Protein AF-A0A453DS49-F1 (afdb_monomer)

Organism: Aegilops tauschii subsp. strangulata (NCBI:txid200361)

Secondary structure (DSSP, 8-state):
--SSSSS----EEEE-TTSEEEEEEETT--EEEEEETTS-EEEEEEEEETTTEEEEEEEEE-SS--SS--EEEEEEEEPPPPPGGGTTS----EEEEEEEPPEES-GGGS-GGGSSS-EEE-GGG-EE-SSTTS--EEEEEEEEEEEPP---TT--

Structure (mmCIF, N/CA/C/O backbone):
data_AF-A0A453DS49-F1
#
_entry.id   AF-A0A453DS49-F1
#
loop_
_atom_site.group_PDB
_atom_site.id
_atom_site.type_symbol
_atom_site.label_atom_id
_atom_site.label_alt_id
_atom_site.label_comp_id
_atom_site.label_asym_id
_atom_site.label_entity_id
_atom_site.label_seq_id
_atom_site.pdbx_PDB_ins_code
_atom_site.Cartn_x
_atom_site.Cartn_y
_atom_site.Cartn_z
_atom_site.occupancy
_atom_site.B_iso_or_equiv
_atom_site.auth_seq_id
_atom_site.auth_comp_id
_atom_site.auth_asym_id
_atom_site.auth_atom_id
_atom_site.pdbx_PDB_model_num
ATOM 1 N N . ALA A 1 1 ? -0.667 -11.333 26.145 1.00 47.50 1 ALA A N 1
ATOM 2 C CA . ALA A 1 1 ? 0.227 -10.743 25.125 1.00 47.50 1 ALA A CA 1
ATOM 3 C C . ALA A 1 1 ? 1.058 -11.823 24.413 1.00 47.50 1 ALA A C 1
ATOM 5 O O . ALA A 1 1 ? 2.264 -11.692 24.276 1.00 47.50 1 ALA A O 1
ATOM 6 N N . GLY A 1 2 ? 0.420 -12.893 23.931 1.00 48.84 2 GLY A N 1
ATOM 7 C CA . GLY A 1 2 ? 1.109 -14.020 23.304 1.00 48.84 2 GLY A CA 1
ATOM 8 C C . GLY A 1 2 ? 0.184 -14.675 22.294 1.00 48.84 2 GLY A C 1
ATOM 9 O O . GLY A 1 2 ? -0.703 -15.418 22.679 1.00 48.84 2 GLY A O 1
ATOM 10 N N . HIS A 1 3 ? 0.344 -14.283 21.032 1.00 47.56 3 HIS A N 1
ATOM 11 C CA . HIS A 1 3 ? -0.147 -14.997 19.842 1.00 47.56 3 HIS A CA 1
ATOM 12 C C . HIS A 1 3 ? 0.492 -14.476 18.540 1.00 47.56 3 HIS A C 1
ATOM 14 O O . HIS A 1 3 ? 0.224 -15.008 17.470 1.00 47.56 3 HIS A O 1
ATOM 20 N N . ILE A 1 4 ? 1.352 -13.449 18.608 1.00 48.62 4 ILE A N 1
ATOM 21 C CA . ILE A 1 4 ? 1.878 -12.754 17.421 1.00 48.62 4 ILE A CA 1
ATOM 22 C C . ILE A 1 4 ? 3.278 -13.262 17.019 1.00 48.62 4 ILE A C 1
ATOM 24 O O . ILE A 1 4 ? 3.780 -12.887 15.971 1.00 48.62 4 ILE A O 1
ATOM 28 N N . ASN A 1 5 ? 3.916 -14.136 17.809 1.00 40.22 5 ASN A N 1
ATOM 29 C CA . ASN A 1 5 ? 5.354 -14.400 17.664 1.00 40.22 5 ASN A CA 1
ATOM 30 C C . ASN A 1 5 ? 5.736 -15.788 17.123 1.00 40.22 5 ASN A C 1
ATOM 32 O O . ASN A 1 5 ? 6.823 -16.271 17.427 1.00 40.22 5 ASN A O 1
ATOM 36 N N . THR A 1 6 ? 4.866 -16.474 16.368 1.00 42.22 6 THR A N 1
ATOM 37 C CA . THR A 1 6 ? 5.228 -17.828 15.882 1.00 42.22 6 THR A CA 1
ATOM 38 C C . THR A 1 6 ? 4.785 -18.189 14.459 1.00 42.22 6 THR A C 1
ATOM 40 O O . THR A 1 6 ? 5.121 -19.279 14.023 1.00 42.22 6 THR A O 1
ATOM 43 N N . VAL A 1 7 ? 4.118 -17.322 13.672 1.00 45.00 7 VAL A N 1
ATOM 44 C CA . VAL A 1 7 ? 3.776 -17.703 12.271 1.00 45.00 7 VAL A CA 1
ATOM 45 C C . VAL A 1 7 ? 3.962 -16.609 11.202 1.00 45.00 7 VAL A C 1
ATOM 47 O O . VAL A 1 7 ? 4.132 -16.959 10.039 1.00 45.00 7 VAL A O 1
ATOM 50 N N . HIS A 1 8 ? 4.041 -15.306 11.512 1.00 49.62 8 HIS A N 1
ATOM 51 C CA . HIS A 1 8 ? 4.175 -14.283 10.454 1.00 49.62 8 HIS A CA 1
ATOM 52 C C . HIS A 1 8 ? 5.058 -13.090 10.856 1.00 49.62 8 HIS A C 1
ATOM 54 O O . HIS A 1 8 ? 4.549 -12.045 11.258 1.00 49.62 8 HIS A O 1
ATOM 60 N N . SER A 1 9 ? 6.379 -13.212 10.706 1.00 60.78 9 SER A N 1
ATOM 61 C CA . SER A 1 9 ? 7.308 -12.075 10.805 1.00 60.78 9 SER A CA 1
ATOM 62 C C . SER A 1 9 ? 7.160 -11.156 9.585 1.00 60.78 9 SER A C 1
ATOM 64 O O . SER A 1 9 ? 7.991 -11.169 8.681 1.00 60.78 9 SER A O 1
ATOM 66 N N . ALA A 1 10 ? 6.074 -10.383 9.515 1.00 74.19 10 ALA A N 1
ATOM 67 C CA . ALA A 1 10 ? 5.987 -9.276 8.570 1.00 74.19 10 ALA A CA 1
ATOM 68 C C . ALA A 1 10 ? 6.914 -8.146 9.057 1.00 74.19 10 ALA A C 1
ATOM 70 O O . ALA A 1 10 ? 6.871 -7.813 10.247 1.00 74.19 10 ALA A O 1
ATOM 71 N N . PRO A 1 11 ? 7.746 -7.546 8.186 1.00 87.06 11 PRO A N 1
ATOM 72 C CA . PRO A 1 11 ? 8.579 -6.414 8.572 1.00 87.06 11 PRO A CA 1
ATOM 73 C C . PRO A 1 11 ? 7.730 -5.277 9.156 1.00 87.06 11 PRO A C 1
ATOM 75 O O . PRO A 1 11 ? 6.579 -5.083 8.757 1.00 87.06 11 PRO A O 1
ATOM 78 N N . LEU A 1 12 ? 8.298 -4.526 10.100 1.00 90.38 12 LEU A N 1
ATOM 79 C CA . LEU A 1 12 ? 7.640 -3.404 10.769 1.00 90.38 12 LEU A CA 1
ATOM 80 C C . LEU A 1 12 ? 8.382 -2.101 10.461 1.00 90.38 12 LEU A C 1
ATOM 82 O O . LEU A 1 12 ? 9.606 -2.037 10.575 1.00 90.38 12 LEU A O 1
ATOM 86 N N . ARG A 1 13 ? 7.643 -1.040 10.132 1.00 94.12 13 ARG A N 1
ATOM 87 C CA . ARG A 1 13 ? 8.186 0.300 9.891 1.00 94.12 13 ARG A CA 1
ATOM 88 C C . ARG A 1 13 ? 7.359 1.360 10.610 1.00 94.12 13 ARG A C 1
ATOM 90 O O . ARG A 1 13 ? 6.155 1.455 10.409 1.00 94.12 13 ARG A O 1
ATOM 97 N N . ALA A 1 14 ? 8.003 2.187 11.427 1.00 94.88 14 ALA A N 1
ATOM 98 C CA . ALA A 1 14 ? 7.342 3.347 12.019 1.00 94.88 14 ALA A CA 1
ATOM 99 C C . ALA A 1 14 ? 7.103 4.441 10.963 1.00 94.88 14 ALA A C 1
ATOM 101 O O . ALA A 1 14 ? 7.965 4.679 10.114 1.00 94.88 14 ALA A O 1
ATOM 102 N N . VAL A 1 15 ? 5.954 5.114 11.034 1.00 95.31 15 VAL A N 1
ATOM 103 C CA . VAL A 1 15 ? 5.580 6.239 10.166 1.00 95.31 15 VAL A CA 1
ATOM 104 C C . VAL A 1 15 ? 5.022 7.395 10.995 1.00 95.31 15 VAL A C 1
ATOM 106 O O . VAL A 1 15 ? 4.368 7.189 12.016 1.00 95.31 15 VAL A O 1
ATOM 109 N N . GLN A 1 16 ? 5.280 8.622 10.547 1.00 96.19 16 GLN A N 1
ATOM 110 C CA . GLN A 1 16 ? 4.732 9.841 11.145 1.00 96.19 16 GLN A CA 1
ATOM 111 C C . GLN A 1 16 ? 3.602 10.366 10.267 1.00 96.19 16 GLN A C 1
ATOM 113 O O . GLN A 1 16 ? 3.746 10.428 9.043 1.00 96.19 16 GLN A O 1
ATOM 118 N N . TYR A 1 17 ? 2.490 10.762 10.882 1.00 95.69 17 TYR A N 1
ATOM 119 C CA . TYR A 1 17 ? 1.369 11.309 10.126 1.00 95.69 17 TYR A CA 1
ATOM 120 C C . TYR A 1 17 ? 1.736 12.637 9.458 1.00 95.69 17 TYR A C 1
ATOM 122 O O . TYR A 1 17 ? 2.497 13.434 10.001 1.00 95.69 17 TYR A O 1
ATOM 130 N N . GLY A 1 18 ? 1.217 12.864 8.253 1.00 95.81 18 GLY A N 1
ATOM 131 C CA . GLY A 1 18 ? 1.495 14.056 7.448 1.00 95.81 18 GLY A CA 1
ATOM 132 C C . GLY A 1 18 ? 2.889 14.114 6.823 1.00 95.81 18 GLY A C 1
ATOM 133 O O . GLY A 1 18 ? 3.146 14.986 5.992 1.00 95.81 18 GLY A O 1
ATOM 134 N N . LYS A 1 19 ? 3.780 13.171 7.155 1.00 97.12 19 LYS A N 1
ATOM 135 C CA . LYS A 1 19 ? 5.124 13.078 6.586 1.00 97.12 19 LYS A CA 1
ATOM 136 C C . LYS A 1 19 ? 5.196 11.983 5.527 1.00 97.12 19 LYS A C 1
ATOM 138 O O . LYS A 1 19 ? 4.645 10.896 5.685 1.00 97.12 19 LYS A O 1
ATOM 143 N N . VAL A 1 20 ? 5.917 12.271 4.448 1.00 97.50 20 VAL A N 1
ATOM 144 C CA . VAL A 1 20 ? 6.203 11.286 3.402 1.00 97.50 20 VAL A CA 1
ATOM 145 C C . VAL A 1 20 ? 7.261 10.304 3.897 1.00 97.50 20 VAL A C 1
ATOM 147 O O . VAL A 1 20 ? 8.306 10.710 4.405 1.00 97.50 20 VAL A O 1
ATOM 150 N N . SER A 1 21 ? 6.993 9.014 3.727 1.00 96.06 21 SER A N 1
ATOM 151 C CA . SER A 1 21 ? 7.953 7.930 3.914 1.00 96.06 21 SER A CA 1
ATOM 152 C C . SER A 1 21 ? 8.281 7.311 2.560 1.00 96.06 21 SER A C 1
ATOM 154 O O . SER A 1 21 ? 7.377 7.004 1.786 1.00 96.06 21 SER A O 1
ATOM 156 N N . GLN A 1 22 ? 9.569 7.121 2.287 1.00 95.19 22 GLN A N 1
ATOM 157 C CA . GLN A 1 22 ? 10.051 6.375 1.125 1.00 95.19 22 GLN A CA 1
ATOM 158 C C . GLN A 1 22 ? 10.334 4.931 1.533 1.00 95.19 22 GLN A C 1
ATOM 160 O O . GLN A 1 22 ? 10.995 4.690 2.548 1.00 95.19 22 GLN A O 1
ATOM 165 N N . LEU A 1 23 ? 9.810 3.983 0.761 1.00 94.19 23 LEU A N 1
ATOM 166 C CA . LEU A 1 23 ? 9.897 2.549 1.011 1.00 94.19 23 LEU A CA 1
ATOM 167 C C . LEU A 1 23 ? 10.342 1.834 -0.266 1.00 94.19 23 LEU A C 1
ATOM 169 O O . LEU A 1 23 ? 9.880 2.169 -1.351 1.00 94.19 23 LEU A O 1
ATOM 173 N N . GLN A 1 24 ? 11.197 0.826 -0.118 1.00 92.69 24 GLN A N 1
ATOM 174 C CA . GLN A 1 24 ? 11.480 -0.146 -1.173 1.00 92.69 24 GLN A CA 1
ATOM 175 C C . GLN A 1 24 ? 10.743 -1.429 -0.812 1.00 92.69 24 GLN A C 1
ATOM 177 O O . GLN A 1 24 ? 11.029 -2.037 0.222 1.00 92.69 24 GLN A O 1
ATOM 182 N N . LEU A 1 25 ? 9.723 -1.778 -1.594 1.00 91.56 25 LEU A N 1
ATOM 183 C CA . LEU A 1 25 ? 8.855 -2.915 -1.297 1.00 91.56 25 LEU A CA 1
ATOM 184 C C . LEU A 1 25 ? 9.127 -4.043 -2.289 1.00 91.56 25 LEU A C 1
ATOM 186 O O . LEU A 1 25 ? 8.782 -3.889 -3.461 1.00 91.56 25 LEU A O 1
ATOM 190 N N . PRO A 1 26 ? 9.694 -5.178 -1.855 1.00 89.69 26 PRO A N 1
ATOM 191 C CA . PRO A 1 26 ? 9.874 -6.320 -2.738 1.00 89.69 26 PRO A CA 1
ATOM 192 C C . PRO A 1 26 ? 8.522 -6.826 -3.229 1.00 89.69 26 PRO A C 1
ATOM 194 O O . PRO A 1 26 ? 7.637 -7.108 -2.422 1.00 89.69 26 PRO A O 1
ATOM 197 N N . VAL A 1 27 ? 8.372 -7.012 -4.540 1.00 87.50 27 VAL A N 1
ATOM 198 C CA . VAL A 1 27 ? 7.151 -7.594 -5.125 1.00 87.50 27 VAL A CA 1
ATOM 199 C C . VAL A 1 27 ? 6.935 -9.029 -4.619 1.00 87.50 27 VAL A C 1
ATOM 201 O O . VAL A 1 27 ? 5.801 -9.480 -4.487 1.00 87.50 27 VAL A O 1
ATOM 204 N N . SER A 1 28 ? 8.017 -9.729 -4.261 1.00 80.31 28 SER A N 1
ATOM 205 C CA . SER A 1 28 ? 7.992 -11.066 -3.656 1.00 80.31 28 SER A CA 1
ATOM 206 C C . SER A 1 28 ? 7.615 -11.081 -2.170 1.00 80.31 28 SER A C 1
ATOM 208 O O . SER A 1 28 ? 7.286 -12.143 -1.644 1.00 80.31 28 SER A O 1
ATOM 210 N N . THR A 1 29 ? 7.684 -9.940 -1.476 1.00 78.06 29 THR A N 1
ATOM 211 C CA . THR A 1 29 ? 7.358 -9.828 -0.048 1.00 78.06 29 THR A CA 1
ATOM 212 C C . THR A 1 29 ? 6.018 -9.117 0.086 1.00 78.06 29 THR A C 1
ATOM 214 O O . THR A 1 29 ? 5.958 -7.889 0.079 1.00 78.06 29 THR A O 1
ATOM 217 N N . PRO A 1 30 ? 4.913 -9.858 0.249 1.00 81.69 30 PRO A N 1
ATOM 218 C CA . PRO A 1 30 ? 3.590 -9.309 -0.018 1.00 81.69 30 PRO A CA 1
ATOM 219 C C . PRO A 1 30 ? 3.091 -8.335 1.052 1.00 81.69 30 PRO A C 1
ATOM 221 O O . PRO A 1 30 ? 1.997 -7.797 0.904 1.00 81.69 30 PRO A O 1
ATOM 224 N N . ARG A 1 31 ? 3.794 -8.172 2.183 1.00 90.12 31 ARG A N 1
ATOM 225 C CA . ARG A 1 31 ? 3.256 -7.497 3.374 1.00 90.12 31 ARG A CA 1
ATOM 226 C C . ARG A 1 31 ? 4.318 -6.719 4.139 1.00 90.12 31 ARG A C 1
ATOM 228 O O . ARG A 1 31 ? 5.380 -7.253 4.444 1.00 90.12 31 ARG A O 1
ATOM 235 N N . LEU A 1 32 ? 3.964 -5.498 4.531 1.00 92.94 32 LEU A N 1
ATOM 236 C CA . LEU A 1 32 ? 4.723 -4.630 5.428 1.00 92.94 32 LEU A CA 1
ATOM 237 C C . LEU A 1 32 ? 3.763 -4.010 6.448 1.00 92.94 32 LEU A C 1
ATOM 239 O O . LEU A 1 32 ? 2.717 -3.469 6.090 1.00 92.94 32 LEU A O 1
ATOM 243 N N . VAL A 1 33 ? 4.122 -4.070 7.727 1.00 94.56 33 VAL A N 1
ATOM 244 C CA . VAL A 1 33 ? 3.359 -3.426 8.796 1.00 94.56 33 VAL A CA 1
ATOM 245 C C . VAL A 1 33 ? 3.891 -2.014 9.004 1.00 94.56 33 VAL A C 1
ATOM 247 O O . VAL A 1 33 ? 5.084 -1.824 9.239 1.00 94.56 33 VAL A O 1
ATOM 250 N N . LEU A 1 34 ? 3.007 -1.020 8.953 1.00 95.81 34 LEU A N 1
ATOM 251 C CA . LEU A 1 34 ? 3.320 0.360 9.309 1.00 95.81 34 LEU A CA 1
ATOM 252 C C . LEU A 1 34 ? 2.728 0.688 10.681 1.00 95.81 34 LEU A C 1
ATOM 254 O O . LEU A 1 34 ? 1.544 0.441 10.926 1.00 95.81 34 LEU A O 1
ATOM 258 N N . LEU A 1 35 ? 3.543 1.256 11.566 1.00 95.50 35 LEU A N 1
ATOM 259 C CA . LEU A 1 35 ? 3.136 1.683 12.902 1.00 95.50 35 LEU A CA 1
ATOM 260 C C . LEU A 1 35 ? 3.106 3.210 12.967 1.00 95.50 35 LEU A C 1
ATOM 262 O O . LEU A 1 35 ? 4.150 3.854 12.870 1.00 95.50 35 LEU A O 1
ATOM 266 N N . GLY A 1 36 ? 1.912 3.778 13.116 1.00 93.69 36 GLY A N 1
ATOM 267 C CA . GLY A 1 36 ? 1.735 5.205 13.367 1.00 93.69 36 GLY A CA 1
ATOM 268 C C . GLY A 1 36 ? 2.194 5.604 14.771 1.00 93.69 36 GLY A C 1
ATOM 269 O O . GLY A 1 36 ? 2.232 4.774 15.680 1.00 93.69 36 GLY A O 1
ATOM 270 N N . ASP A 1 37 ? 2.486 6.891 14.957 1.00 91.12 37 ASP A N 1
ATOM 271 C CA . ASP A 1 37 ? 2.928 7.462 16.242 1.00 91.12 37 ASP A CA 1
ATOM 272 C C . ASP A 1 37 ? 1.940 7.280 17.413 1.00 91.12 37 ASP A C 1
ATOM 274 O O . ASP A 1 37 ? 2.339 7.307 18.573 1.00 91.12 37 ASP A O 1
ATOM 278 N N . ASP A 1 38 ? 0.664 7.028 17.122 1.00 90.00 38 ASP A N 1
ATOM 279 C CA . ASP A 1 38 ? -0.410 6.758 18.081 1.00 90.00 38 ASP A CA 1
ATOM 280 C C . ASP A 1 38 ? -0.701 5.252 18.243 1.00 90.00 38 ASP A C 1
ATOM 282 O O . ASP A 1 38 ? -1.803 4.859 18.639 1.00 90.00 38 ASP A O 1
ATOM 286 N N . ASN A 1 39 ? 0.275 4.399 17.911 1.00 88.19 39 ASN A N 1
ATOM 287 C CA . ASN A 1 39 ? 0.193 2.934 17.931 1.00 88.19 39 ASN A CA 1
ATOM 288 C C . ASN A 1 39 ? -0.891 2.338 17.018 1.00 88.19 39 ASN A C 1
ATOM 290 O O . ASN A 1 39 ? -1.332 1.199 17.209 1.00 88.19 39 ASN A O 1
ATOM 294 N N . ARG A 1 40 ? -1.345 3.082 16.005 1.00 91.81 40 ARG A N 1
ATOM 295 C CA . ARG A 1 40 ? -2.232 2.529 14.977 1.00 91.81 40 ARG A CA 1
ATOM 296 C C . ARG A 1 40 ? -1.430 1.695 13.998 1.00 91.81 40 ARG A C 1
ATOM 298 O O . ARG A 1 40 ? -0.358 2.088 13.549 1.00 91.81 40 ARG A O 1
ATOM 305 N N . VAL A 1 41 ? -1.998 0.549 13.656 1.00 93.44 41 VAL A N 1
ATOM 306 C CA . VAL A 1 41 ? -1.373 -0.418 12.766 1.00 93.44 41 VAL A CA 1
ATOM 307 C C . VAL A 1 41 ? -2.022 -0.323 11.396 1.00 93.44 41 VAL A C 1
ATOM 309 O O . VAL A 1 41 ? -3.248 -0.391 11.265 1.00 93.44 41 VAL A O 1
ATOM 312 N N . PHE A 1 42 ? -1.192 -0.194 10.372 1.00 95.12 42 PHE A N 1
ATOM 313 C CA . PHE A 1 42 ? -1.598 -0.284 8.981 1.00 95.12 42 PHE A CA 1
ATOM 314 C C . PHE A 1 42 ? -0.888 -1.466 8.338 1.00 95.12 42 PHE A C 1
ATOM 316 O O . PHE A 1 42 ? 0.294 -1.697 8.589 1.00 95.12 42 PHE A O 1
ATOM 323 N N . LEU A 1 43 ? -1.611 -2.222 7.523 1.00 95.00 43 LEU A N 1
ATOM 324 C CA . LEU A 1 43 ? -1.024 -3.274 6.713 1.00 95.00 43 LEU A CA 1
ATOM 325 C C . LEU A 1 43 ? -0.935 -2.766 5.283 1.00 95.00 43 LEU A C 1
ATOM 327 O O . LEU A 1 43 ? -1.961 -2.527 4.650 1.00 95.00 43 LEU A O 1
ATOM 331 N N . LEU A 1 44 ? 0.293 -2.594 4.812 1.00 95.50 44 LEU A N 1
ATOM 332 C CA . LEU A 1 44 ? 0.602 -2.351 3.416 1.00 95.50 44 LEU A CA 1
ATOM 333 C C . LEU A 1 44 ? 0.785 -3.711 2.745 1.00 95.50 44 LEU A C 1
ATOM 335 O O . LEU A 1 44 ? 1.558 -4.540 3.234 1.00 95.50 44 LEU A O 1
ATOM 339 N N . THR A 1 45 ? 0.067 -3.948 1.654 1.00 94.12 45 THR A N 1
ATOM 340 C CA . THR A 1 45 ? 0.181 -5.185 0.886 1.00 94.12 45 THR A CA 1
ATOM 341 C C . THR A 1 45 ? 0.621 -4.900 -0.536 1.00 94.12 45 THR A C 1
ATOM 343 O O . THR A 1 45 ? 0.202 -3.911 -1.137 1.00 94.12 45 THR A O 1
ATOM 346 N N . VAL A 1 46 ? 1.490 -5.764 -1.050 1.00 93.12 46 VAL A N 1
ATOM 347 C CA . VAL A 1 46 ? 1.993 -5.732 -2.421 1.00 93.12 46 VAL A CA 1
ATOM 348 C C . VAL A 1 46 ? 1.610 -7.041 -3.089 1.00 93.12 46 VAL A C 1
ATOM 350 O O . VAL A 1 46 ? 1.739 -8.112 -2.496 1.00 93.12 46 VAL A O 1
ATOM 353 N N . GLY A 1 47 ? 1.114 -6.957 -4.316 1.00 90.06 47 GLY A N 1
ATOM 354 C CA . GLY A 1 47 ? 0.773 -8.119 -5.126 1.00 90.06 47 GLY A CA 1
ATOM 355 C C . GLY A 1 47 ? 1.179 -7.927 -6.578 1.00 90.06 47 GLY A C 1
ATOM 356 O O . GLY A 1 47 ? 1.418 -6.806 -7.024 1.00 90.06 47 GLY A O 1
ATOM 357 N N . ALA A 1 48 ? 1.243 -9.025 -7.325 1.00 87.44 48 ALA A N 1
ATOM 358 C CA . ALA A 1 48 ? 1.386 -8.971 -8.773 1.00 87.44 48 ALA A CA 1
ATOM 359 C C . ALA A 1 48 ? 0.057 -8.556 -9.424 1.00 87.44 48 ALA A C 1
ATOM 361 O O . ALA A 1 48 ? -1.014 -8.986 -8.997 1.00 87.44 48 ALA A O 1
ATOM 362 N N . LEU A 1 49 ? 0.135 -7.749 -10.480 1.00 85.94 49 LEU A N 1
ATOM 363 C CA . LEU A 1 49 ? -0.999 -7.313 -11.287 1.00 85.94 49 LEU A CA 1
ATOM 364 C C . LEU A 1 49 ? -0.706 -7.620 -12.762 1.00 85.94 49 LEU A C 1
ATOM 366 O O . LEU A 1 49 ? -0.114 -6.815 -13.475 1.00 85.94 49 LEU A O 1
ATOM 370 N N . GLY A 1 50 ? -1.098 -8.803 -13.237 1.00 82.38 50 GLY A N 1
ATOM 371 C CA . GLY A 1 50 ? -0.937 -9.180 -14.647 1.00 82.38 50 GLY A CA 1
ATOM 372 C C . GLY A 1 50 ? 0.518 -9.130 -15.142 1.00 82.38 50 GLY A C 1
ATOM 373 O O . GLY A 1 50 ? 1.418 -9.620 -14.467 1.00 82.38 50 GLY A O 1
ATOM 374 N N . ALA A 1 51 ? 0.739 -8.568 -16.337 1.00 81.50 51 ALA A N 1
ATOM 375 C CA . ALA A 1 51 ? 1.975 -8.614 -17.134 1.00 81.50 51 ALA A CA 1
ATOM 376 C C . ALA A 1 51 ? 3.200 -7.890 -16.517 1.00 81.50 51 ALA A C 1
ATOM 378 O O . ALA A 1 51 ? 3.754 -6.951 -17.091 1.00 81.50 51 ALA A O 1
ATOM 379 N N . GLY A 1 52 ? 3.647 -8.333 -15.342 1.00 79.62 52 GLY A N 1
ATOM 380 C CA . GLY A 1 52 ? 4.814 -7.800 -14.640 1.00 79.62 52 GLY A CA 1
ATOM 381 C C . GLY A 1 52 ? 4.588 -6.444 -13.970 1.00 79.62 52 GLY A C 1
ATOM 382 O O . GLY A 1 52 ? 5.562 -5.806 -13.582 1.00 79.62 52 GLY A O 1
ATOM 383 N N . ALA A 1 53 ? 3.340 -5.987 -13.851 1.00 90.31 53 ALA A N 1
ATOM 384 C CA . ALA A 1 53 ? 2.994 -4.858 -12.997 1.00 90.31 53 ALA A CA 1
ATOM 385 C C . ALA A 1 53 ? 2.748 -5.342 -11.560 1.00 90.31 53 ALA A C 1
ATOM 387 O O . ALA A 1 53 ? 2.535 -6.531 -11.306 1.00 90.31 53 ALA A O 1
ATOM 388 N N . ALA A 1 54 ? 2.783 -4.409 -10.620 1.00 94.38 54 ALA A N 1
ATOM 389 C CA . ALA A 1 54 ? 2.443 -4.650 -9.229 1.00 94.38 54 ALA A CA 1
ATOM 390 C C . ALA A 1 54 ? 1.208 -3.838 -8.833 1.00 94.38 54 ALA A C 1
ATOM 392 O O . ALA A 1 54 ? 0.781 -2.914 -9.526 1.00 94.38 54 ALA A O 1
ATOM 393 N N . VAL A 1 55 ? 0.636 -4.188 -7.694 1.00 95.56 55 VAL A N 1
ATOM 394 C CA . VAL A 1 55 ? -0.422 -3.437 -7.033 1.00 95.56 55 VAL A CA 1
ATOM 395 C C . VAL A 1 55 ? -0.045 -3.240 -5.575 1.00 95.56 55 VAL A C 1
ATOM 397 O O . VAL A 1 55 ? 0.496 -4.149 -4.944 1.00 95.56 55 VAL A O 1
ATOM 400 N N . VAL A 1 56 ? -0.324 -2.052 -5.045 1.00 96.69 56 VAL A N 1
ATOM 401 C CA . VAL A 1 56 ? -0.105 -1.725 -3.637 1.00 96.69 56 VAL A CA 1
ATOM 402 C C . VAL A 1 56 ? -1.404 -1.237 -3.014 1.00 96.69 56 VAL A C 1
ATOM 404 O O . VAL A 1 56 ? -2.020 -0.295 -3.510 1.00 96.69 56 VAL A O 1
ATOM 407 N N . SER A 1 57 ? -1.804 -1.836 -1.898 1.00 95.62 57 SER A N 1
ATOM 408 C CA . SER A 1 57 ? -2.954 -1.389 -1.111 1.00 95.62 57 SER A CA 1
ATOM 409 C C . SER A 1 57 ? -2.581 -1.226 0.359 1.00 95.62 57 SER A C 1
ATOM 411 O O . SER A 1 57 ? -1.622 -1.829 0.845 1.00 95.62 57 SER A O 1
ATOM 413 N N . VAL A 1 58 ? -3.336 -0.399 1.083 1.00 95.69 58 VAL A N 1
ATOM 414 C CA . VAL A 1 58 ? -3.152 -0.212 2.524 1.00 95.69 58 VAL A CA 1
ATOM 415 C C . VAL A 1 58 ? -4.487 -0.186 3.248 1.00 95.69 58 VAL A C 1
ATOM 417 O O . VAL A 1 58 ? -5.435 0.480 2.833 1.00 95.69 58 VAL A O 1
ATOM 420 N N . VAL A 1 59 ? -4.531 -0.878 4.383 1.00 94.00 59 VAL A N 1
ATOM 421 C CA . VAL A 1 59 ? -5.689 -0.930 5.277 1.00 94.00 59 VAL A CA 1
ATOM 422 C C . VAL A 1 59 ? -5.272 -0.652 6.715 1.00 94.00 59 VAL A C 1
ATOM 424 O O . VAL A 1 59 ? -4.156 -0.951 7.133 1.00 94.00 59 VAL A O 1
ATOM 427 N N . CYS A 1 60 ? -6.181 -0.089 7.506 1.00 93.75 60 CYS A N 1
ATOM 428 C CA . CYS A 1 60 ? -5.987 0.111 8.937 1.00 93.75 60 CYS A CA 1
ATOM 429 C C . CYS A 1 60 ? -6.469 -1.135 9.689 1.00 93.75 60 CYS A C 1
ATOM 431 O O . CYS A 1 60 ? -7.667 -1.437 9.704 1.00 93.75 60 CYS A O 1
ATOM 433 N N . ALA A 1 61 ? -5.542 -1.842 10.333 1.00 90.19 61 ALA A N 1
ATOM 434 C CA . ALA A 1 61 ? -5.840 -3.018 11.136 1.00 90.19 61 ALA A CA 1
ATOM 435 C C . ALA A 1 61 ? -6.551 -2.599 12.430 1.00 90.19 61 ALA A C 1
ATOM 437 O O . ALA A 1 61 ? -6.023 -1.821 13.232 1.00 90.19 61 ALA A O 1
ATOM 438 N N . ARG A 1 62 ? -7.769 -3.099 12.648 1.00 84.88 62 ARG A N 1
ATOM 439 C CA . ARG A 1 62 ? -8.568 -2.805 13.844 1.00 84.88 62 ARG A CA 1
ATOM 440 C C . ARG A 1 62 ? -9.373 -4.019 14.274 1.00 84.88 62 ARG A C 1
ATOM 442 O O . ARG A 1 62 ? -9.963 -4.685 13.441 1.00 84.88 62 ARG A O 1
ATOM 449 N N . ALA A 1 63 ? -9.514 -4.226 15.583 1.00 76.19 63 ALA A N 1
ATOM 450 C CA . ALA A 1 63 ? -10.339 -5.309 16.131 1.00 76.19 63 ALA A CA 1
ATOM 451 C C . ALA A 1 63 ? -11.816 -5.250 15.686 1.00 76.19 63 ALA A C 1
ATOM 453 O O . ALA A 1 63 ? -12.491 -6.272 15.644 1.00 76.19 63 ALA A O 1
ATOM 454 N N . ARG A 1 64 ? -12.325 -4.058 15.347 1.00 72.88 64 ARG A N 1
ATOM 455 C CA . ARG A 1 64 ? -13.653 -3.865 14.753 1.00 72.88 64 ARG A CA 1
ATOM 456 C C . ARG A 1 64 ? -13.543 -2.978 13.522 1.00 72.88 64 ARG A C 1
ATOM 458 O O . ARG A 1 64 ? -12.896 -1.927 13.573 1.00 72.88 64 ARG A O 1
ATOM 465 N N . ALA A 1 65 ? -14.193 -3.386 12.435 1.00 62.72 65 ALA A N 1
ATOM 466 C CA . ALA A 1 65 ? -14.317 -2.563 11.243 1.00 62.72 65 ALA A CA 1
ATOM 467 C C . ALA A 1 65 ? -15.136 -1.307 11.586 1.00 62.72 65 ALA A C 1
ATOM 469 O O . ALA A 1 65 ? -16.328 -1.380 11.866 1.00 62.72 65 ALA A O 1
ATOM 470 N N . ALA A 1 66 ? -14.477 -0.148 11.629 1.00 68.19 66 ALA A N 1
ATOM 471 C CA . ALA A 1 66 ? -15.166 1.131 11.749 1.00 68.19 66 ALA A CA 1
ATOM 472 C C . ALA A 1 66 ? -15.704 1.539 10.374 1.00 68.19 66 ALA A C 1
ATOM 474 O O . ALA A 1 66 ? -14.966 1.464 9.386 1.00 68.19 66 ALA A O 1
ATOM 475 N N . THR A 1 67 ? -16.956 1.996 10.340 1.00 67.25 67 THR A N 1
ATOM 476 C CA . THR A 1 67 ? -17.660 2.430 9.124 1.00 67.25 67 THR A CA 1
ATOM 477 C C . THR A 1 67 ? -17.119 3.746 8.571 1.00 67.25 67 THR A C 1
ATOM 479 O O . THR A 1 67 ? -17.096 3.931 7.359 1.00 67.25 67 THR A O 1
ATOM 482 N N . ARG A 1 68 ? -16.627 4.642 9.440 1.00 73.38 68 ARG A N 1
ATOM 483 C CA . ARG A 1 68 ? -16.030 5.922 9.033 1.00 73.38 68 ARG A CA 1
ATOM 484 C C . ARG A 1 68 ? -14.501 5.814 8.931 1.00 73.38 68 ARG A C 1
ATOM 486 O O . ARG A 1 68 ? -13.858 5.454 9.929 1.00 73.38 68 ARG A O 1
ATOM 493 N N . PRO A 1 69 ? -13.897 6.137 7.770 1.00 76.62 69 PRO A N 1
ATOM 494 C CA . PRO A 1 69 ? -12.452 6.285 7.656 1.00 76.62 69 PRO A CA 1
ATOM 495 C C . PRO A 1 69 ? -11.942 7.326 8.657 1.00 76.62 69 PRO A C 1
ATOM 497 O O . PRO A 1 69 ? -12.603 8.327 8.921 1.00 76.62 69 PRO A O 1
ATOM 500 N N . ARG A 1 70 ? -10.764 7.079 9.234 1.00 87.00 70 ARG A N 1
ATOM 501 C CA . ARG A 1 70 ? -10.083 8.017 10.155 1.00 87.00 70 ARG A CA 1
ATOM 502 C C . ARG A 1 70 ? -8.778 8.559 9.581 1.00 87.00 70 ARG A C 1
ATOM 504 O O . ARG A 1 70 ? -8.143 9.408 10.193 1.00 87.00 70 ARG A O 1
ATOM 511 N N . PHE A 1 71 ? -8.376 8.020 8.439 1.00 93.62 71 PHE A N 1
ATOM 512 C CA . PHE A 1 71 ? -7.097 8.285 7.819 1.00 93.62 71 PHE A CA 1
ATOM 513 C C . PHE A 1 71 ? -7.279 8.341 6.313 1.00 93.62 71 PHE A C 1
ATOM 515 O O . PHE A 1 71 ? -8.094 7.594 5.759 1.00 93.62 71 PHE A O 1
ATOM 522 N N . THR A 1 72 ? -6.485 9.180 5.670 1.00 96.38 72 THR A N 1
ATOM 523 C CA . THR A 1 72 ? -6.267 9.148 4.226 1.00 96.38 72 THR A CA 1
ATOM 524 C C . THR A 1 72 ? -4.851 8.686 3.945 1.00 96.38 72 THR A C 1
ATOM 526 O O . THR A 1 72 ? -3.968 8.762 4.804 1.00 96.38 72 THR A O 1
ATOM 529 N N . CYS A 1 73 ? -4.649 8.149 2.751 1.00 97.25 73 CYS A N 1
ATOM 530 C CA . CYS A 1 73 ? -3.348 7.748 2.273 1.00 97.25 73 CYS A CA 1
ATOM 531 C C . CYS A 1 73 ? -3.134 8.263 0.864 1.00 97.25 73 CYS A C 1
ATOM 533 O O . CYS A 1 73 ? -3.936 7.988 -0.029 1.00 97.25 73 CYS A O 1
ATOM 535 N N . LYS A 1 74 ? -2.007 8.942 0.680 1.00 98.38 74 LYS A N 1
ATOM 536 C CA . LYS A 1 74 ? -1.464 9.263 -0.627 1.00 98.38 74 LYS A CA 1
ATOM 537 C C . LYS A 1 74 ? -0.285 8.342 -0.888 1.00 98.38 74 LYS A C 1
ATOM 539 O O . LYS A 1 74 ? 0.660 8.316 -0.096 1.00 98.38 74 LYS A O 1
ATOM 544 N N . MET A 1 75 ? -0.351 7.587 -1.975 1.00 98.06 75 MET A N 1
ATOM 545 C CA . MET A 1 75 ? 0.711 6.685 -2.415 1.00 98.06 75 MET A CA 1
ATOM 546 C C . MET A 1 75 ? 1.082 7.004 -3.852 1.00 98.06 75 MET A C 1
ATOM 548 O O . MET A 1 75 ? 0.195 7.212 -4.679 1.00 98.06 75 MET A O 1
ATOM 552 N N . TRP A 1 76 ? 2.375 7.039 -4.152 1.00 97.88 76 TRP A N 1
ATOM 553 C CA . TRP A 1 76 ? 2.835 7.281 -5.512 1.00 97.88 76 TRP A CA 1
ATOM 554 C C . TRP A 1 76 ? 4.195 6.663 -5.798 1.00 97.88 76 TRP A C 1
ATOM 556 O O . TRP A 1 76 ? 4.991 6.381 -4.899 1.00 97.88 76 TRP A O 1
ATOM 566 N N . VAL A 1 77 ? 4.441 6.477 -7.087 1.00 96.12 77 VAL A N 1
ATOM 567 C CA . VAL A 1 77 ? 5.720 6.071 -7.662 1.00 96.12 77 VAL A CA 1
ATOM 568 C C . VAL A 1 77 ? 6.089 7.066 -8.752 1.00 96.12 77 VAL A C 1
ATOM 570 O O . VAL A 1 77 ? 5.226 7.490 -9.523 1.00 96.12 77 VAL A O 1
ATOM 573 N N . ASN A 1 78 ? 7.365 7.421 -8.815 1.00 92.56 78 ASN A N 1
ATOM 574 C CA . ASN A 1 78 ? 7.909 8.226 -9.900 1.00 92.56 78 ASN A CA 1
ATOM 575 C C . ASN A 1 78 ? 8.627 7.299 -10.870 1.00 92.56 78 ASN A C 1
ATOM 577 O O . ASN A 1 78 ? 9.248 6.318 -10.451 1.00 92.56 78 ASN A O 1
ATOM 581 N N . LEU A 1 79 ? 8.534 7.600 -12.157 1.00 86.94 79 LEU A N 1
ATOM 582 C CA . LEU A 1 79 ? 9.365 6.955 -13.150 1.00 86.94 79 LEU A CA 1
ATOM 583 C C . LEU A 1 79 ? 10.796 7.422 -12.885 1.00 86.94 79 LEU A C 1
ATOM 585 O O . LEU A 1 79 ? 11.021 8.619 -12.710 1.00 86.94 79 LEU A O 1
ATOM 589 N N . GLY A 1 80 ? 11.741 6.481 -12.807 1.00 69.31 80 GLY A N 1
ATOM 590 C CA . GLY A 1 80 ? 13.150 6.821 -12.614 1.00 69.31 80 GLY A CA 1
ATOM 591 C C . GLY A 1 80 ? 13.621 7.848 -13.654 1.00 69.31 80 GLY A C 1
ATOM 592 O O . GLY A 1 80 ? 13.020 7.937 -14.731 1.00 69.31 80 GLY A O 1
ATOM 593 N N . PRO A 1 81 ? 14.673 8.629 -13.351 1.00 59.31 81 PRO A N 1
ATOM 594 C CA . PRO A 1 81 ? 15.099 9.723 -14.210 1.00 59.31 81 PRO A CA 1
ATOM 595 C C . PRO A 1 81 ? 15.298 9.227 -15.650 1.00 59.31 81 PRO A C 1
ATOM 597 O O . PRO A 1 81 ? 15.871 8.147 -15.846 1.00 59.31 81 PRO A O 1
ATOM 600 N N . PRO A 1 82 ? 14.826 9.986 -16.658 1.00 54.78 82 PRO A N 1
ATOM 601 C CA . PRO A 1 82 ? 15.006 9.604 -18.046 1.00 54.78 82 PRO A CA 1
ATOM 602 C C . PRO A 1 82 ? 16.493 9.356 -18.347 1.00 54.78 82 PRO A C 1
ATOM 604 O O . PRO A 1 82 ? 17.355 9.989 -17.725 1.00 54.78 82 PRO A O 1
ATOM 607 N N . PRO A 1 83 ? 16.833 8.510 -19.339 1.00 54.69 83 PRO A N 1
ATOM 608 C CA . PRO A 1 83 ? 18.193 8.491 -19.869 1.00 54.69 83 PRO A CA 1
ATOM 609 C C . PRO A 1 83 ? 18.628 9.926 -20.199 1.00 54.69 83 PRO A C 1
ATOM 611 O O . PRO A 1 83 ? 17.803 10.728 -20.638 1.00 54.69 83 PRO A O 1
ATOM 614 N N . ALA A 1 84 ? 19.909 10.248 -19.983 1.00 57.72 84 ALA A N 1
ATOM 615 C CA . ALA A 1 84 ? 20.456 11.615 -19.951 1.00 57.72 84 ALA A CA 1
ATOM 616 C C . ALA A 1 84 ? 20.013 12.549 -21.104 1.00 57.72 84 ALA A C 1
ATOM 618 O O . ALA A 1 84 ? 19.998 13.766 -20.943 1.00 57.72 84 ALA A O 1
ATOM 619 N N . ALA A 1 85 ? 19.595 11.991 -22.243 1.00 55.59 85 ALA A N 1
ATOM 620 C CA . ALA A 1 85 ? 19.024 12.706 -23.382 1.00 55.59 85 ALA A CA 1
ATOM 621 C C . ALA A 1 85 ? 17.661 13.397 -23.124 1.00 55.59 85 ALA A C 1
ATOM 623 O O . ALA A 1 85 ? 17.309 14.309 -23.866 1.00 55.59 85 ALA A O 1
ATOM 624 N N . ALA A 1 86 ? 16.898 13.007 -22.096 1.00 54.72 86 ALA A N 1
ATOM 625 C CA . AL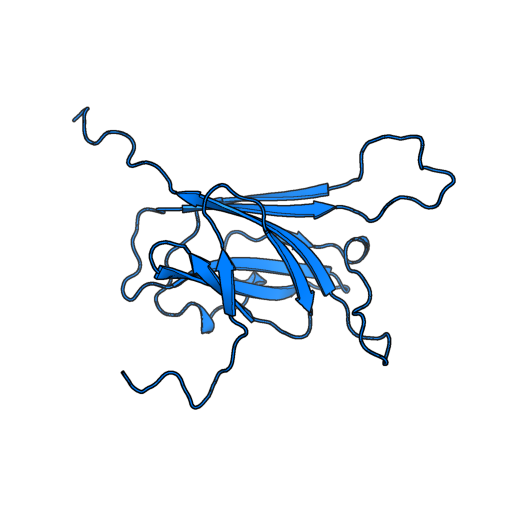A A 1 86 ? 15.579 13.574 -21.772 1.00 54.72 86 ALA A CA 1
ATOM 626 C C . ALA A 1 86 ? 15.545 14.367 -20.445 1.00 54.72 86 ALA A C 1
ATOM 628 O O . ALA A 1 86 ? 14.482 14.813 -20.015 1.00 54.72 86 ALA A O 1
ATOM 629 N N . ALA A 1 87 ? 16.711 14.634 -19.844 1.00 55.22 87 ALA A N 1
ATOM 630 C CA . ALA A 1 87 ? 16.869 15.362 -18.576 1.00 55.22 87 ALA A CA 1
ATOM 631 C C . ALA A 1 87 ? 16.338 16.817 -18.583 1.00 55.22 87 ALA A C 1
ATOM 633 O O . ALA A 1 87 ? 16.245 17.444 -17.531 1.00 55.22 87 ALA A O 1
ATOM 634 N N . ASN A 1 88 ? 15.966 17.351 -19.752 1.00 54.94 88 ASN A N 1
ATOM 635 C CA . ASN A 1 88 ? 15.488 18.727 -19.925 1.00 54.94 88 ASN A CA 1
ATOM 636 C C . ASN A 1 88 ? 13.952 18.874 -19.886 1.00 54.94 88 ASN A C 1
ATOM 638 O O . ASN A 1 88 ? 13.452 19.997 -19.909 1.00 54.94 88 ASN A O 1
ATOM 642 N N . CYS A 1 89 ? 13.185 17.779 -19.816 1.00 54.78 89 CYS A N 1
ATOM 643 C CA . CYS A 1 89 ? 11.740 17.830 -19.559 1.00 54.78 89 CYS A CA 1
ATOM 644 C C . CYS A 1 89 ? 11.508 17.664 -18.054 1.00 54.78 89 CYS A C 1
ATOM 646 O O . CYS A 1 89 ? 11.375 16.553 -17.559 1.00 54.78 89 CYS A O 1
ATOM 648 N N . GLY A 1 90 ? 11.524 18.776 -17.316 1.00 57.28 90 GLY A N 1
ATOM 649 C CA . GLY A 1 90 ? 11.632 18.840 -15.850 1.00 57.28 90 GLY A CA 1
ATOM 650 C C . GLY A 1 90 ? 10.494 18.251 -14.998 1.00 57.28 90 GLY A C 1
ATOM 651 O O . GLY A 1 90 ? 10.310 18.708 -13.872 1.00 57.28 90 GLY A O 1
ATOM 652 N N . LYS A 1 91 ? 9.723 17.269 -15.477 1.00 65.44 91 LYS A N 1
ATOM 653 C CA . LYS A 1 91 ? 8.751 16.539 -14.657 1.00 65.44 91 LYS A CA 1
ATOM 654 C C . LYS A 1 91 ? 8.843 15.039 -14.927 1.00 65.44 91 LYS A C 1
ATOM 656 O O . LYS A 1 91 ? 8.592 14.596 -16.040 1.00 65.44 91 LYS A O 1
ATOM 661 N N . GLU A 1 92 ? 9.187 14.281 -13.891 1.00 76.25 92 GLU A N 1
ATOM 662 C CA . GLU A 1 92 ? 9.112 12.820 -13.906 1.00 76.25 92 GLU A CA 1
ATOM 663 C C . GLU A 1 92 ? 7.643 12.383 -13.990 1.00 76.25 92 GLU A C 1
ATOM 665 O O . GLU A 1 92 ? 6.779 12.930 -13.291 1.00 76.25 92 GLU A O 1
ATOM 670 N N . ASP A 1 93 ? 7.352 11.396 -14.839 1.00 87.19 93 ASP A N 1
ATOM 671 C CA . ASP A 1 93 ? 6.028 10.781 -14.886 1.00 87.19 93 ASP A CA 1
ATOM 672 C C . ASP A 1 93 ? 5.725 10.098 -13.548 1.00 87.19 93 ASP A C 1
ATOM 674 O O . ASP A 1 93 ? 6.588 9.462 -12.944 1.00 87.19 93 ASP A O 1
ATOM 678 N N . MET A 1 94 ? 4.479 10.190 -13.081 1.00 92.25 94 MET A N 1
ATOM 679 C CA . MET A 1 94 ? 4.077 9.687 -11.766 1.00 92.25 94 MET A CA 1
ATOM 680 C C . MET A 1 94 ? 2.732 8.972 -11.844 1.00 92.25 94 MET A C 1
ATOM 682 O O . MET A 1 94 ? 1.784 9.485 -12.439 1.00 92.25 94 MET A O 1
ATOM 686 N N . VAL A 1 95 ? 2.630 7.829 -11.162 1.00 95.56 95 VAL A N 1
ATOM 687 C CA . VAL A 1 95 ? 1.344 7.183 -10.868 1.00 95.56 95 VAL A CA 1
ATOM 688 C C . VAL A 1 95 ? 1.026 7.406 -9.402 1.00 95.56 95 VAL A C 1
ATOM 690 O O . VAL A 1 95 ? 1.875 7.189 -8.537 1.00 95.56 95 VAL A O 1
ATOM 693 N N . LEU A 1 96 ? -0.193 7.858 -9.123 1.00 97.25 96 LEU A N 1
ATOM 694 C CA . LEU A 1 96 ? -0.608 8.275 -7.795 1.00 97.25 96 LEU A CA 1
ATOM 695 C C . LEU A 1 96 ? -2.025 7.807 -7.487 1.00 97.25 96 LEU A C 1
ATOM 697 O O . LEU A 1 96 ? -2.903 7.843 -8.346 1.00 97.25 96 LEU A O 1
ATOM 701 N N . VAL A 1 97 ? -2.249 7.459 -6.225 1.00 98.00 97 VAL A N 1
ATOM 702 C CA . VAL A 1 97 ? -3.577 7.304 -5.638 1.00 98.00 97 VAL A CA 1
ATOM 703 C C . VAL A 1 97 ? -3.672 8.152 -4.372 1.00 98.00 97 VAL A C 1
ATOM 705 O O . VAL A 1 97 ? -2.720 8.245 -3.594 1.00 98.00 97 VAL A O 1
ATOM 708 N N . ASP A 1 98 ? -4.826 8.778 -4.179 1.00 97.19 98 ASP A N 1
ATOM 709 C CA . ASP A 1 98 ? -5.211 9.466 -2.950 1.00 97.19 98 ASP A CA 1
ATOM 710 C C . ASP A 1 98 ? -6.542 8.866 -2.493 1.00 97.19 98 ASP A C 1
ATOM 712 O O . ASP A 1 98 ? -7.505 8.831 -3.263 1.00 97.19 98 ASP A O 1
ATOM 716 N N . MET A 1 99 ? -6.575 8.284 -1.296 1.00 94.50 99 MET A N 1
ATOM 717 C CA . MET A 1 99 ? -7.693 7.443 -0.876 1.00 94.50 99 MET A CA 1
ATOM 718 C C . MET A 1 99 ? -7.969 7.487 0.622 1.00 94.50 99 MET A C 1
ATOM 720 O O . MET A 1 99 ? -7.101 7.762 1.448 1.00 94.50 99 MET A O 1
ATOM 724 N N . HIS A 1 100 ? -9.195 7.120 0.987 1.00 94.38 100 HIS A N 1
ATOM 725 C CA . HIS A 1 100 ? -9.576 6.863 2.370 1.00 94.38 100 HIS A CA 1
ATOM 726 C C . HIS A 1 100 ? -9.125 5.463 2.796 1.00 94.38 100 HIS A C 1
ATOM 728 O O . HIS A 1 100 ? -9.464 4.475 2.145 1.00 94.38 100 HIS A O 1
ATOM 734 N N . ILE A 1 101 ? -8.422 5.356 3.926 1.00 93.25 101 ILE A N 1
ATOM 735 C CA . ILE A 1 101 ? -7.980 4.055 4.436 1.00 93.25 101 ILE A CA 1
ATOM 736 C C . ILE A 1 101 ? -9.155 3.338 5.102 1.00 93.25 101 ILE A C 1
ATOM 738 O O . ILE A 1 101 ? -9.699 3.795 6.118 1.00 93.25 101 ILE A O 1
ATOM 742 N N . ARG A 1 102 ? -9.515 2.171 4.563 1.00 90.81 102 ARG A N 1
ATOM 743 C CA . ARG A 1 102 ? -10.524 1.291 5.159 1.00 90.81 102 ARG A CA 1
ATOM 744 C C . ARG A 1 102 ? -10.030 0.653 6.453 1.00 90.81 102 ARG A C 1
ATOM 746 O O . ARG A 1 102 ? -8.842 0.415 6.657 1.00 90.81 102 ARG A O 1
ATOM 753 N N . SER A 1 103 ? -10.975 0.363 7.342 1.00 89.69 103 SER A N 1
ATOM 754 C CA . SER A 1 103 ? -10.727 -0.506 8.494 1.00 89.69 103 SER A CA 1
ATOM 755 C C . SER A 1 103 ? -10.853 -1.961 8.069 1.00 89.69 103 SER A C 1
ATOM 757 O O . SER A 1 103 ? -11.829 -2.295 7.405 1.00 89.69 103 SER A O 1
ATOM 759 N N . SER A 1 104 ? -9.976 -2.832 8.554 1.00 87.44 104 SER A N 1
ATOM 760 C CA . SER A 1 104 ? -10.157 -4.278 8.429 1.00 87.44 104 SER A CA 1
ATOM 761 C C . SER A 1 104 ? -9.809 -4.981 9.739 1.00 87.44 104 SER A C 1
ATOM 763 O O . SER A 1 104 ? -8.822 -4.637 10.395 1.00 87.44 104 SER A O 1
ATOM 765 N N . SER A 1 105 ? -10.631 -5.960 10.122 1.00 87.25 105 SER A N 1
ATOM 766 C CA . SER A 1 105 ? -10.365 -6.884 11.233 1.00 87.25 105 SER A CA 1
ATOM 767 C C . SER A 1 105 ? -9.584 -8.122 10.811 1.00 87.25 105 SER A C 1
ATOM 769 O O . SER A 1 105 ? -9.075 -8.842 11.663 1.00 87.25 105 SER A O 1
ATOM 771 N N . SER A 1 106 ? -9.447 -8.347 9.506 1.00 85.25 106 SER A N 1
ATOM 772 C CA . SER A 1 106 ? -8.707 -9.462 8.914 1.00 85.25 106 SER A CA 1
ATOM 773 C C . SER A 1 106 ? -7.835 -8.978 7.747 1.00 85.25 106 SER A C 1
ATOM 775 O O . SER A 1 106 ? -7.929 -9.514 6.643 1.00 85.25 106 SER A O 1
ATOM 777 N N . PRO A 1 107 ? -6.976 -7.959 7.953 1.00 81.62 107 PRO A N 1
ATOM 778 C CA . PRO A 1 107 ? -6.225 -7.325 6.868 1.00 81.62 107 PRO A CA 1
ATOM 779 C C . PRO A 1 107 ? -5.263 -8.298 6.170 1.00 81.62 107 PRO A C 1
ATOM 781 O O . PRO A 1 107 ? -5.002 -8.170 4.984 1.00 81.62 107 PRO A O 1
ATOM 784 N N . GLY A 1 108 ? -4.774 -9.319 6.881 1.00 80.19 108 GLY A N 1
ATOM 785 C CA . GLY A 1 108 ? -3.909 -10.359 6.321 1.00 80.19 108 GLY A CA 1
ATOM 786 C C . GLY A 1 108 ? -4.630 -11.454 5.525 1.00 80.19 108 GLY A C 1
ATOM 787 O O . GLY A 1 108 ? -3.982 -12.428 5.155 1.00 80.19 108 GLY A O 1
ATOM 788 N N . ALA A 1 109 ? -5.938 -11.364 5.292 1.00 81.19 109 ALA A N 1
ATOM 789 C CA . ALA A 1 109 ? -6.674 -12.354 4.499 1.00 81.19 109 ALA A CA 1
ATOM 790 C C . ALA A 1 109 ? -6.930 -11.901 3.052 1.00 81.19 109 ALA A C 1
ATOM 792 O O . ALA A 1 109 ? -7.254 -12.734 2.213 1.00 81.19 109 ALA A O 1
ATOM 793 N N . VAL A 1 110 ? -6.783 -10.605 2.764 1.00 78.88 110 VAL A N 1
ATOM 794 C CA . VAL A 1 110 ? -7.175 -9.989 1.488 1.00 78.88 110 VAL A CA 1
ATOM 795 C C . VAL A 1 110 ? -5.934 -9.733 0.634 1.00 78.88 110 VAL A C 1
ATOM 797 O O . VAL A 1 110 ? -4.897 -9.310 1.157 1.00 78.88 110 VAL A O 1
ATOM 800 N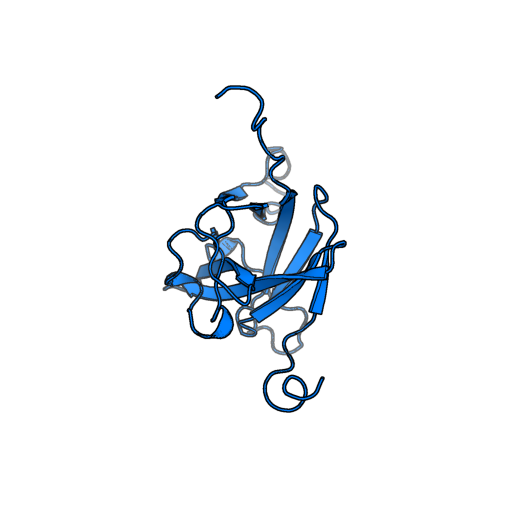 N . ALA A 1 111 ? -6.007 -10.027 -0.666 1.00 85.06 111 ALA A N 1
ATOM 801 C CA . ALA A 1 111 ? -4.937 -9.693 -1.598 1.00 85.06 111 ALA A CA 1
ATOM 802 C C . ALA A 1 111 ? -4.992 -8.206 -1.972 1.00 85.06 111 ALA A C 1
ATOM 804 O O . ALA A 1 111 ? -6.055 -7.593 -1.994 1.00 85.06 111 ALA A O 1
ATOM 805 N N . ALA A 1 112 ? -3.846 -7.625 -2.330 1.00 85.44 112 ALA A N 1
ATOM 806 C CA . ALA A 1 112 ? -3.761 -6.204 -2.668 1.00 85.44 112 ALA A CA 1
ATOM 807 C C . ALA A 1 112 ? -4.729 -5.779 -3.794 1.00 85.44 112 ALA A C 1
ATOM 809 O O . ALA A 1 112 ? -5.285 -4.685 -3.736 1.00 85.44 112 ALA A O 1
ATOM 810 N N . ALA A 1 113 ? -4.947 -6.652 -4.786 1.00 86.81 113 ALA A N 1
ATOM 811 C CA . ALA A 1 113 ? -5.840 -6.411 -5.923 1.00 86.81 113 ALA A CA 1
ATOM 812 C C . ALA A 1 113 ? -7.338 -6.521 -5.583 1.00 86.81 113 ALA A C 1
ATOM 814 O O . ALA A 1 113 ? -8.160 -6.007 -6.337 1.00 86.81 113 ALA A O 1
ATOM 815 N N . ASP A 1 114 ? -7.688 -7.174 -4.470 1.00 88.19 114 ASP A N 1
ATOM 816 C CA . ASP A 1 114 ? -9.082 -7.359 -4.044 1.00 88.19 114 ASP A CA 1
ATOM 817 C C . ASP A 1 114 ? -9.595 -6.162 -3.226 1.00 88.19 114 ASP A C 1
ATOM 819 O O . ASP A 1 114 ? -10.795 -6.032 -2.974 1.00 88.19 114 ASP A O 1
ATOM 823 N N . GLU A 1 115 ? -8.696 -5.270 -2.797 1.00 89.75 115 GLU A N 1
ATOM 824 C CA . GLU A 1 115 ? -9.096 -4.020 -2.166 1.00 89.75 115 GLU A CA 1
ATOM 825 C C . GLU A 1 115 ? -9.783 -3.104 -3.196 1.00 89.75 115 GLU A C 1
ATOM 827 O O . GLU A 1 115 ? -9.324 -2.966 -4.327 1.00 89.75 115 GLU A O 1
ATOM 832 N N . PRO A 1 116 ? -10.861 -2.396 -2.823 1.00 88.31 116 PRO A N 1
ATOM 833 C CA . PRO A 1 116 ? -11.628 -1.567 -3.757 1.00 88.31 116 PRO A CA 1
ATOM 834 C C . PRO A 1 116 ? -10.865 -0.327 -4.246 1.00 88.31 116 PRO A C 1
ATOM 836 O O . PRO A 1 116 ? -11.325 0.380 -5.141 1.00 88.31 116 PRO A O 1
ATOM 839 N N . THR A 1 117 ? -9.739 0.012 -3.619 1.00 92.19 117 THR A N 1
ATOM 840 C CA . THR A 1 117 ? -8.870 1.108 -4.046 1.00 92.19 117 THR A CA 1
ATOM 841 C C . THR A 1 117 ? -7.427 0.732 -3.754 1.00 92.19 117 THR A C 1
ATOM 843 O O . THR A 1 117 ? -7.086 0.355 -2.633 1.00 92.19 117 THR A O 1
ATOM 846 N N . PHE A 1 118 ? -6.585 0.842 -4.773 1.00 95.50 118 PHE A N 1
ATOM 847 C CA . PHE A 1 118 ? -5.175 0.491 -4.723 1.00 95.50 118 PHE A CA 1
ATOM 848 C C . PHE A 1 118 ? -4.379 1.359 -5.698 1.00 95.50 118 PHE A C 1
ATOM 850 O O . PHE A 1 118 ? -4.941 1.986 -6.597 1.00 95.50 118 PHE A O 1
ATOM 857 N N . LEU A 1 119 ? -3.059 1.376 -5.530 1.00 97.50 119 LEU A N 1
ATOM 858 C CA . LEU A 1 119 ? -2.126 1.947 -6.492 1.00 97.50 119 LEU A CA 1
ATOM 859 C C . LEU A 1 119 ? -1.697 0.860 -7.489 1.00 97.50 119 LEU A C 1
ATOM 861 O O . LEU A 1 119 ? -0.980 -0.062 -7.085 1.00 97.50 119 LEU A O 1
ATOM 865 N N . PRO A 1 120 ? -2.080 0.938 -8.774 1.00 96.00 120 PRO A N 1
ATOM 866 C CA . PRO A 1 120 ? -1.446 0.131 -9.805 1.00 96.00 120 PRO A CA 1
ATOM 867 C C . PRO A 1 120 ? -0.037 0.673 -10.075 1.00 96.00 120 PRO A C 1
ATOM 869 O O . PRO A 1 120 ? 0.157 1.876 -10.235 1.00 96.00 120 PRO A O 1
ATOM 872 N N . VAL A 1 121 ? 0.950 -0.212 -10.146 1.00 95.75 121 VAL A N 1
ATOM 873 C CA . VAL A 1 121 ? 2.352 0.124 -10.409 1.00 95.75 121 VAL A CA 1
ATOM 874 C C . VAL A 1 121 ? 2.772 -0.575 -11.701 1.00 95.75 121 VAL A C 1
ATOM 876 O O . VAL A 1 121 ? 3.104 -1.763 -11.676 1.00 95.75 121 VAL A O 1
ATOM 879 N N . PRO A 1 122 ? 2.738 0.118 -12.854 1.00 94.19 122 PRO A N 1
ATOM 880 C CA . PRO A 1 122 ? 3.179 -0.458 -14.118 1.00 94.19 122 PRO A CA 1
ATOM 881 C C . PRO A 1 122 ? 4.640 -0.917 -14.047 1.00 94.19 122 PRO A C 1
ATOM 883 O O . PRO A 1 122 ? 5.455 -0.301 -13.364 1.00 94.19 122 PRO A O 1
ATOM 886 N N . ARG A 1 123 ? 4.995 -1.958 -14.812 1.00 91.56 123 ARG A N 1
ATOM 887 C CA . ARG A 1 123 ? 6.335 -2.577 -14.796 1.00 91.56 123 ARG A CA 1
ATOM 888 C C . ARG A 1 123 ? 7.490 -1.577 -14.929 1.00 91.56 123 ARG A C 1
ATOM 890 O O . ARG A 1 123 ? 8.522 -1.769 -14.303 1.00 91.56 123 ARG A O 1
ATOM 897 N N . MET A 1 124 ? 7.321 -0.518 -15.724 1.00 90.75 124 MET A N 1
ATOM 898 C CA . MET A 1 124 ? 8.352 0.509 -15.945 1.00 90.75 124 MET A CA 1
ATOM 899 C C . MET A 1 124 ? 8.719 1.324 -14.692 1.00 90.75 124 MET A C 1
ATOM 901 O O . MET A 1 124 ? 9.777 1.937 -14.669 1.00 90.75 124 MET A O 1
ATOM 905 N N . TYR A 1 125 ? 7.875 1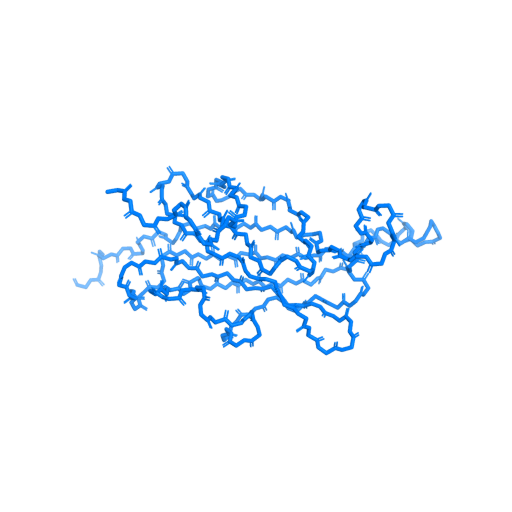.306 -13.655 1.00 92.50 125 TYR A N 1
ATOM 906 C CA . TYR A 1 125 ? 8.134 1.954 -12.364 1.00 92.50 125 TYR A CA 1
ATOM 907 C C . TYR A 1 125 ? 8.813 1.026 -11.350 1.00 92.50 125 TYR A C 1
ATOM 909 O O . TYR A 1 125 ? 9.186 1.472 -10.266 1.00 92.50 125 TYR A O 1
ATOM 917 N N . LEU A 1 1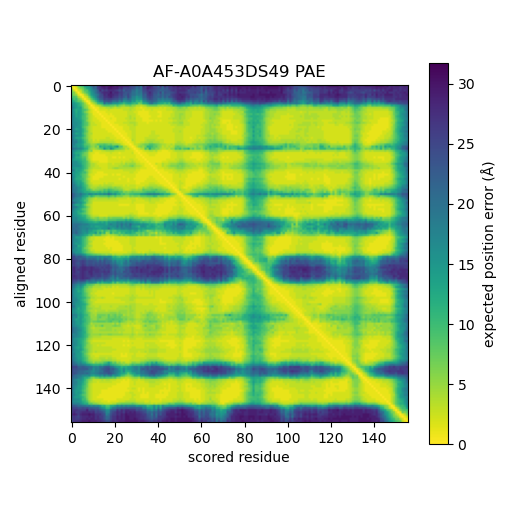26 ? 8.937 -0.267 -11.664 1.00 91.75 126 LEU A N 1
ATOM 918 C CA . LEU A 1 126 ? 9.615 -1.225 -10.802 1.00 91.75 126 LEU A CA 1
ATOM 919 C C . LEU A 1 126 ? 11.125 -1.126 -11.005 1.00 91.75 126 LEU A C 1
ATOM 921 O O . LEU A 1 126 ? 11.603 -1.008 -12.134 1.00 91.75 126 LEU A O 1
ATOM 925 N N . VAL A 1 127 ? 11.874 -1.246 -9.916 1.00 90.06 127 VAL A N 1
ATOM 926 C CA . VAL A 1 127 ? 13.339 -1.246 -9.942 1.00 90.06 127 VAL A CA 1
ATOM 927 C C . VAL A 1 127 ? 13.870 -2.634 -9.591 1.00 90.06 127 VAL A C 1
ATOM 929 O O . VAL A 1 127 ? 13.223 -3.345 -8.822 1.00 90.06 127 VAL A O 1
ATOM 932 N N . PRO A 1 128 ? 15.019 -3.062 -10.136 1.00 88.69 128 PRO A N 1
ATOM 933 C CA . PRO A 1 128 ? 15.671 -4.277 -9.666 1.00 88.69 128 PRO A CA 1
ATOM 934 C C . PRO A 1 128 ? 15.991 -4.155 -8.175 1.00 88.69 128 PRO A C 1
ATOM 936 O O . PRO A 1 128 ? 16.523 -3.135 -7.734 1.00 88.69 128 PRO A O 1
ATOM 939 N N . ALA A 1 129 ? 15.683 -5.196 -7.406 1.00 83.50 129 ALA A N 1
ATOM 940 C CA . ALA A 1 129 ? 16.088 -5.276 -6.013 1.00 83.50 129 ALA A CA 1
ATOM 941 C C . ALA A 1 129 ? 17.620 -5.267 -5.918 1.00 83.50 129 ALA A C 1
ATOM 943 O O . ALA A 1 129 ? 18.310 -5.830 -6.769 1.00 83.50 129 ALA A O 1
ATOM 944 N N .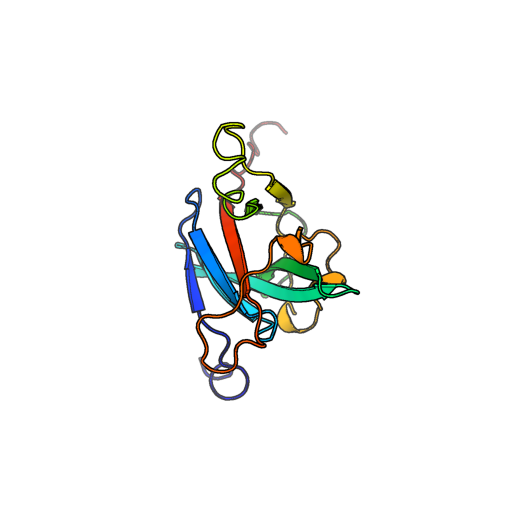 ALA A 1 130 ? 18.166 -4.721 -4.833 1.00 72.00 130 ALA A N 1
ATOM 945 C CA . ALA A 1 130 ? 19.615 -4.710 -4.595 1.00 72.00 130 ALA A CA 1
ATOM 946 C C . ALA A 1 130 ? 20.231 -6.116 -4.364 1.00 72.00 130 ALA A C 1
ATOM 948 O O . ALA A 1 130 ? 21.433 -6.239 -4.121 1.00 72.00 130 ALA A O 1
ATOM 949 N N . ALA A 1 131 ? 19.423 -7.182 -4.400 1.00 61.31 131 ALA A N 1
ATOM 950 C CA . ALA A 1 131 ? 19.848 -8.560 -4.184 1.00 61.31 131 ALA A CA 1
ATOM 951 C C . ALA A 1 131 ? 20.610 -9.150 -5.391 1.00 61.31 131 ALA A C 1
ATOM 953 O O . ALA A 1 131 ? 20.350 -8.846 -6.552 1.00 61.31 131 ALA A O 1
ATOM 954 N N . ARG A 1 132 ? 21.551 -10.052 -5.087 1.00 52.81 132 ARG A N 1
ATOM 955 C CA . ARG A 1 132 ? 22.601 -10.584 -5.979 1.00 52.81 132 ARG A CA 1
ATOM 956 C C . ARG A 1 132 ? 22.110 -11.362 -7.215 1.00 52.81 132 ARG A C 1
ATOM 958 O O . ARG A 1 132 ? 22.924 -11.620 -8.095 1.00 52.81 132 ARG A O 1
ATOM 965 N N . ASP A 1 133 ? 20.837 -11.753 -7.285 1.00 62.94 133 ASP A N 1
ATOM 966 C CA . ASP A 1 133 ? 20.305 -12.577 -8.383 1.00 62.94 133 ASP A CA 1
ATOM 967 C C . ASP A 1 133 ? 19.669 -11.782 -9.538 1.00 62.94 133 ASP A C 1
ATOM 969 O O . ASP A 1 133 ? 19.419 -12.360 -10.592 1.00 62.94 133 ASP A O 1
ATOM 973 N N . GLY A 1 134 ? 19.442 -10.470 -9.383 1.00 59.28 134 GLY A N 1
ATOM 974 C CA . GLY A 1 134 ? 18.946 -9.588 -10.449 1.00 59.28 134 GLY A CA 1
ATOM 975 C C . GLY A 1 134 ? 17.538 -9.903 -10.980 1.00 59.28 134 GLY A C 1
ATOM 976 O O . GLY A 1 134 ? 17.121 -9.294 -11.963 1.00 59.28 134 GLY A O 1
ATOM 977 N N . THR A 1 135 ? 16.805 -10.837 -10.363 1.00 69.50 135 THR A N 1
ATOM 978 C CA . THR A 1 135 ? 15.464 -11.259 -10.819 1.00 69.50 135 THR A CA 1
ATOM 979 C C . THR A 1 135 ? 14.329 -10.696 -9.972 1.00 69.50 135 THR A C 1
ATOM 981 O O . THR A 1 135 ? 13.185 -10.634 -10.428 1.00 69.50 135 THR A O 1
ATOM 984 N N . SER A 1 136 ? 14.634 -10.270 -8.746 1.00 80.94 136 SER A N 1
ATOM 985 C CA . SER A 1 136 ? 13.660 -9.654 -7.853 1.00 80.94 136 SER A CA 1
ATOM 986 C C . SER A 1 136 ? 13.435 -8.183 -8.212 1.00 80.94 136 SER A C 1
ATOM 988 O O . SER A 1 136 ? 14.380 -7.453 -8.507 1.00 80.94 136 SER A O 1
ATOM 990 N N . MET A 1 137 ? 12.174 -7.753 -8.175 1.00 88.81 137 MET A N 1
ATOM 991 C CA . MET A 1 137 ? 11.757 -6.376 -8.443 1.00 88.81 137 MET A CA 1
ATOM 992 C C . MET A 1 137 ? 11.192 -5.740 -7.172 1.00 88.81 137 MET A C 1
ATOM 994 O O . MET A 1 137 ? 10.522 -6.402 -6.374 1.00 88.81 137 MET A O 1
ATOM 998 N N . GLU A 1 138 ? 11.415 -4.442 -7.015 1.00 92.12 138 GLU A N 1
ATOM 999 C CA . GLU A 1 138 ? 10.945 -3.623 -5.904 1.00 92.12 138 GLU A CA 1
ATOM 1000 C C . GLU A 1 138 ? 10.084 -2.456 -6.401 1.00 92.12 138 GLU A C 1
ATOM 1002 O O . GLU A 1 138 ? 10.271 -1.926 -7.499 1.00 92.12 138 GLU A O 1
ATOM 1007 N N . VAL A 1 139 ? 9.124 -2.054 -5.569 1.00 94.00 139 VAL A N 1
ATOM 1008 C CA . VAL A 1 139 ? 8.326 -0.841 -5.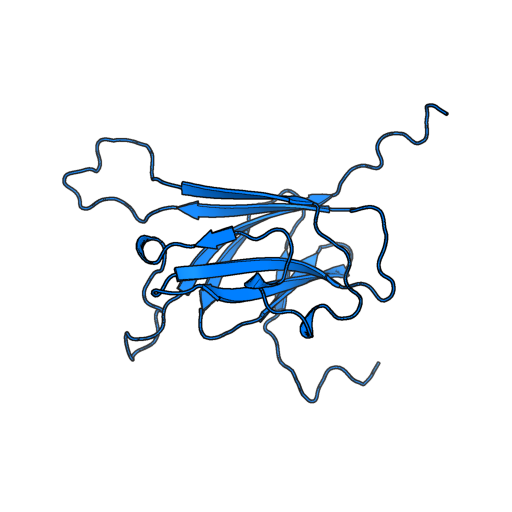746 1.00 94.00 139 VAL A CA 1
ATOM 1009 C C . VAL A 1 139 ? 8.976 0.294 -4.939 1.00 94.00 139 VAL A C 1
ATOM 1011 O O . VAL A 1 139 ? 8.956 0.216 -3.704 1.00 94.00 139 VAL A O 1
ATOM 1014 N N . PRO A 1 140 ? 9.489 1.361 -5.586 1.00 94.62 140 PRO A N 1
ATOM 1015 C CA . PRO A 1 140 ? 10.031 2.544 -4.914 1.00 94.62 140 PRO A CA 1
ATOM 1016 C C . PRO A 1 140 ? 8.890 3.474 -4.469 1.00 94.62 140 PRO A C 1
ATOM 1018 O O . PRO A 1 140 ? 8.627 4.528 -5.055 1.00 94.62 140 PRO A O 1
ATOM 1021 N N . LEU A 1 141 ? 8.153 3.044 -3.448 1.00 96.38 141 LEU A N 1
ATOM 1022 C CA . LEU A 1 141 ? 6.920 3.681 -3.009 1.00 96.38 141 LEU A CA 1
ATOM 1023 C C . LEU A 1 141 ? 7.190 4.920 -2.154 1.00 96.38 141 LEU A C 1
ATOM 1025 O O . LEU A 1 141 ? 7.878 4.863 -1.133 1.00 96.38 141 LEU A O 1
ATOM 1029 N N . HIS A 1 142 ? 6.518 6.013 -2.492 1.00 97.38 142 HIS A N 1
ATOM 1030 C CA . HIS A 1 142 ? 6.274 7.105 -1.564 1.00 97.38 142 HIS A CA 1
ATOM 1031 C C . HIS A 1 142 ? 4.895 6.937 -0.938 1.00 97.38 142 HIS A C 1
ATOM 1033 O O . HIS A 1 142 ? 3.905 6.740 -1.643 1.00 97.38 142 HIS A O 1
ATOM 1039 N N . ILE A 1 143 ? 4.823 7.037 0.385 1.00 97.94 143 ILE A N 1
ATOM 1040 C CA . ILE A 1 143 ? 3.572 6.935 1.130 1.00 97.94 143 ILE A CA 1
ATOM 1041 C C . ILE A 1 143 ? 3.462 8.055 2.159 1.00 97.94 143 ILE A C 1
ATOM 1043 O O . ILE A 1 143 ? 4.402 8.341 2.900 1.00 97.94 143 ILE A O 1
ATOM 1047 N N . ARG A 1 144 ? 2.289 8.678 2.230 1.00 98.19 144 ARG A N 1
ATOM 1048 C CA . ARG A 1 144 ? 1.911 9.631 3.272 1.00 98.19 144 ARG A CA 1
ATOM 1049 C C . ARG A 1 144 ? 0.560 9.221 3.836 1.00 98.19 144 ARG A C 1
ATOM 1051 O O . ARG A 1 144 ? -0.373 8.970 3.078 1.00 98.19 144 ARG A O 1
ATOM 1058 N N . ILE A 1 145 ? 0.472 9.144 5.159 1.00 97.69 145 ILE A N 1
ATOM 1059 C CA . ILE A 1 145 ? -0.777 8.872 5.871 1.00 97.69 145 ILE A CA 1
ATOM 1060 C C . ILE A 1 145 ? -1.135 10.122 6.661 1.00 97.69 145 ILE A C 1
ATOM 1062 O O . ILE A 1 145 ? -0.316 10.617 7.433 1.00 97.69 145 ILE A O 1
ATOM 1066 N N . ASP A 1 146 ? -2.354 10.615 6.501 1.00 96.12 146 ASP A N 1
ATOM 1067 C CA . ASP A 1 146 ? -2.863 11.772 7.232 1.00 96.12 146 ASP A CA 1
ATOM 1068 C C . ASP A 1 146 ? -4.005 11.340 8.156 1.00 96.12 146 ASP A C 1
ATOM 1070 O O . ASP A 1 146 ? -4.780 10.433 7.840 1.00 96.12 146 ASP A O 1
ATOM 1074 N N . LYS A 1 147 ? -4.114 11.987 9.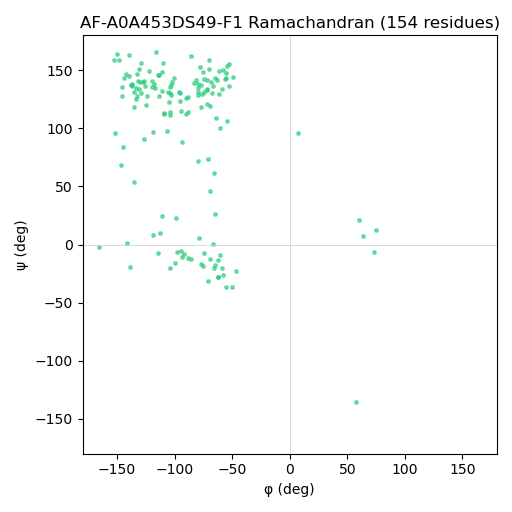322 1.00 93.38 147 LYS A N 1
ATOM 1075 C CA . LYS A 1 147 ? -5.302 11.875 10.173 1.00 93.38 147 LYS A CA 1
ATOM 1076 C C . LYS A 1 147 ? -6.394 12.728 9.547 1.00 93.38 147 LYS A C 1
ATOM 1078 O O . LYS A 1 147 ? -6.179 13.908 9.284 1.00 93.38 147 LYS A O 1
ATOM 1083 N N . LEU A 1 148 ? -7.573 12.151 9.365 1.00 88.38 148 LEU A N 1
ATOM 1084 C CA . LEU A 1 148 ? -8.758 12.960 9.132 1.00 88.38 148 LEU A CA 1
ATOM 1085 C C . LEU A 1 148 ? -9.050 13.677 10.446 1.00 88.38 148 LEU A C 1
ATOM 1087 O O . LEU A 1 148 ? -9.255 13.024 11.475 1.00 88.38 148 LEU A O 1
ATOM 1091 N N . SER A 1 149 ? -9.030 15.008 10.430 1.00 71.50 149 SER A N 1
ATOM 1092 C CA . SER A 1 149 ? -9.588 15.761 11.544 1.00 71.50 149 SER A CA 1
ATOM 1093 C C . SER A 1 149 ? -11.035 15.299 11.745 1.00 71.50 149 SER A C 1
ATOM 1095 O O . SER A 1 149 ? -11.726 14.982 10.767 1.00 71.50 149 SER A O 1
ATOM 1097 N N . PRO A 1 150 ? -11.527 15.211 12.992 1.00 56.66 150 PRO A N 1
ATOM 1098 C CA . PRO A 1 150 ? -12.960 15.201 13.190 1.00 56.66 150 PRO A CA 1
ATOM 1099 C C . PRO A 1 150 ? -13.450 16.530 12.619 1.00 56.66 150 PRO A C 1
ATOM 1101 O O . PRO A 1 150 ? -13.251 17.580 13.225 1.00 56.66 150 PRO A O 1
ATOM 1104 N N . LEU A 1 151 ? -13.988 16.497 11.399 1.00 49.41 151 LEU A N 1
ATOM 1105 C CA . LEU A 1 151 ? -14.798 17.580 10.876 1.00 49.41 151 LEU A CA 1
ATOM 1106 C C . LEU A 1 151 ? -15.891 17.772 11.926 1.00 49.41 151 LEU A C 1
ATOM 1108 O O . LEU A 1 151 ? -16.708 16.875 12.104 1.00 49.41 151 LEU A O 1
ATOM 1112 N N . SER A 1 152 ? -15.7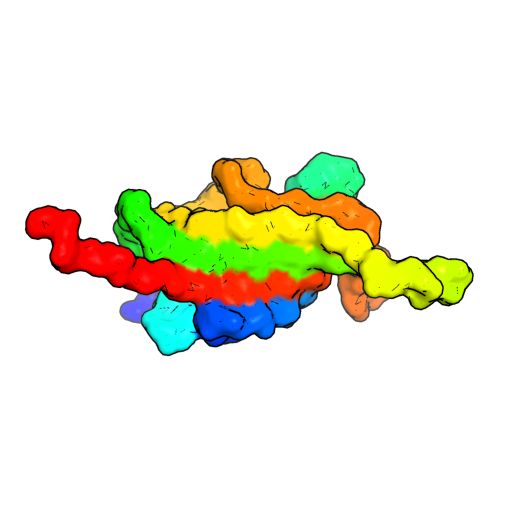74 18.849 12.698 1.00 43.59 152 SER A N 1
ATOM 1113 C CA . SER A 1 152 ? -16.802 19.447 13.544 1.00 43.59 152 SER A CA 1
ATOM 1114 C C . SER A 1 152 ? -18.103 18.638 13.648 1.00 43.59 152 SER A C 1
ATOM 1116 O O . SER A 1 152 ? -19.017 18.853 12.856 1.00 43.59 152 SER A O 1
ATOM 1118 N N . ASP A 1 153 ? -18.243 17.827 14.702 1.00 42.59 153 ASP A N 1
ATOM 1119 C CA . ASP A 1 153 ? -19.552 17.549 15.324 1.00 42.59 153 ASP A CA 1
ATOM 1120 C C . ASP A 1 153 ? -20.050 18.840 16.031 1.00 42.59 153 ASP A C 1
ATOM 1122 O O . ASP A 1 153 ? -20.409 18.834 17.202 1.00 42.59 153 ASP A O 1
ATOM 1126 N N . ALA A 1 154 ? -19.963 19.992 15.354 1.00 42.97 154 ALA A N 1
ATOM 1127 C CA . ALA A 1 154 ? -20.320 21.313 15.878 1.00 42.97 154 ALA A CA 1
ATOM 1128 C C . ALA A 1 154 ? -21.456 21.974 15.082 1.00 42.97 154 ALA A C 1
ATOM 1130 O O . ALA A 1 154 ? -21.758 23.138 15.315 1.00 42.97 154 ALA A O 1
ATOM 1131 N N . LEU A 1 155 ? -22.082 21.248 14.154 1.00 41.62 155 LEU A N 1
ATOM 1132 C CA . LEU A 1 155 ? -23.251 21.697 13.399 1.00 41.62 155 LEU A CA 1
ATOM 1133 C C . LEU A 1 155 ? -24.172 20.501 13.107 1.00 41.62 155 LEU A C 1
ATOM 1135 O O . LEU A 1 155 ? -24.281 20.069 11.962 1.00 41.62 155 LEU A O 1
ATOM 1139 N N . VAL A 1 156 ? -24.801 19.956 14.152 1.00 40.69 156 VAL A N 1
ATOM 1140 C CA . VAL A 1 156 ? -26.153 19.365 14.099 1.00 40.69 156 VAL A CA 1
ATOM 1141 C C . VAL A 1 156 ? -26.863 19.739 15.390 1.00 40.69 156 VAL A C 1
ATOM 1143 O O . VAL A 1 156 ? -26.237 19.556 16.457 1.00 40.69 156 VAL A O 1
#

Nearest PDB structures (foldseek):
  2jwy-assembly1_A  TM=4.098E-01  e=2.039E-01  Escherichia coli K-12

Solvent-accessible surface area (backbone atoms only — not comparable to full-atom values): 9162 Å² total; per-residue (Å²): 145,84,84,76,87,81,85,65,92,56,55,77,42,80,46,54,71,75,40,79,44,80,45,79,42,43,54,88,52,44,51,39,35,36,36,38,85,86,74,44,40,29,45,36,26,32,27,79,43,80,92,67,17,35,24,38,21,61,34,34,53,33,96,60,64,52,90,68,64,57,32,35,36,41,38,35,37,56,39,70,83,59,66,81,91,48,66,82,60,91,65,72,56,71,48,74,36,76,45,72,31,45,47,25,65,58,62,92,76,61,56,22,78,73,46,97,66,55,36,72,40,57,45,84,47,47,41,72,37,95,55,95,80,68,77,52,41,18,39,59,34,38,37,30,40,34,72,55,70,82,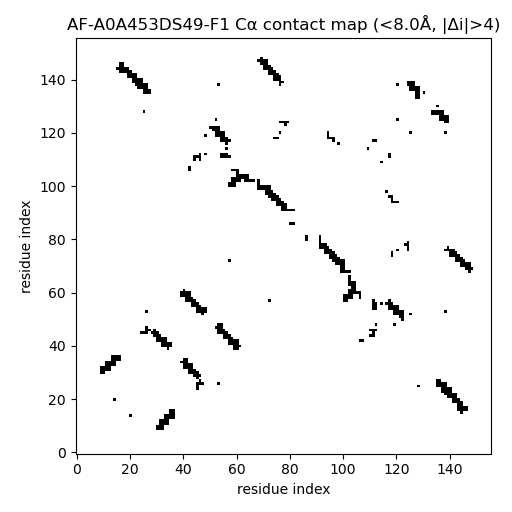76,68,97,76,81,128

Radius of gyration: 17.1 Å; Cα contacts (8 Å, |Δi|>4): 325; chains: 1; bounding box: 49×40×48 Å

Foldseek 3Di:
DDDPPDDDPAAEAEDEAPDKDWDWAWLVRFWHWYQYPVRWIKIWGKYDDPPQKIKIDIATADLDWDPDFFKKKKKKFWQPQPDPVPNPPPDTDMFIDIGGHTYDNCPVVDHRVRPPDITIGPNSRWDQDPDPPRPITIHRMMMHMHGDDPPDPPPD

Sequence (156 aa):
AGHINTVHSAPLRAVQYGKVSQLQLPVSTPRLVLLGDDNRVFLLTVGALGAGAAVVSVVCARARAATRPRFTCKMWVNLGPPPAAAANCGKEDMVLVDMHIRSSSSPGAVAAADEPTFLPVPRMYLVPAAARDGTSMEVPLHIRIDKLSPLSDALV

InterPro domains:
  IPR044286 E3 ubiquitin-protein ligase SINA-like, plant [PTHR46632] (2-148)

Mean predicted aligned error: 8.95 Å

pLDDT: mean 82.01, std 16.88, range [40.22, 98.38]